Protein AF-A0A1D3TWL0-F1 (afdb_monomer)

Secondary structure (DSSP, 8-state):
---TTS----SSS----BTTEEEEEETTEEEEEETT--EEEEESSHHHHHHHHHHHHHHHH--

Radius of gyration: 13.18 Å; Cα contacts (8 Å, |Δi|>4): 71; chains: 1; bounding box: 35×27×31 Å

Organism: NCBI:txid1619234

Structure (mmCIF, N/CA/C/O backbone):
data_AF-A0A1D3TWL0-F1
#
_entry.id   AF-A0A1D3TWL0-F1
#
loop_
_atom_site.group_PDB
_atom_site.id
_atom_site.type_symbol
_atom_site.label_atom_id
_atom_site.label_alt_id
_atom_site.label_comp_id
_atom_site.label_asym_id
_atom_site.label_entity_id
_atom_site.label_seq_id
_atom_site.pdbx_PDB_ins_code
_atom_site.Cartn_x
_atom_site.Cartn_y
_atom_site.Cartn_z
_atom_site.occupancy
_atom_site.B_iso_or_equiv
_atom_site.auth_seq_id
_atom_site.auth_comp_id
_atom_site.auth_asym_id
_atom_site.auth_atom_id
_atom_site.pdbx_PDB_model_num
ATOM 1 N N . MET A 1 1 ? 23.386 16.778 -16.402 1.00 36.09 1 MET A N 1
ATOM 2 C CA . MET A 1 1 ? 23.382 15.468 -15.727 1.00 36.09 1 MET A CA 1
ATOM 3 C C . MET A 1 1 ? 22.140 15.499 -14.868 1.00 36.09 1 MET A C 1
ATOM 5 O O . MET A 1 1 ? 22.058 16.385 -14.035 1.00 36.09 1 MET A O 1
ATOM 9 N N . VAL A 1 2 ? 21.130 14.714 -15.230 1.00 39.53 2 VAL A N 1
ATOM 10 C CA . VAL A 1 2 ? 19.842 14.665 -14.526 1.00 39.53 2 VAL A CA 1
ATOM 11 C C . VAL A 1 2 ? 19.971 13.539 -13.508 1.00 39.53 2 VAL A C 1
ATOM 13 O O . VAL A 1 2 ? 20.323 12.424 -13.898 1.00 39.53 2 VAL A O 1
ATOM 16 N N . ASP A 1 3 ? 19.803 13.856 -12.228 1.00 39.19 3 ASP A N 1
ATOM 17 C CA . ASP A 1 3 ? 19.746 12.873 -11.149 1.00 39.19 3 ASP A CA 1
ATOM 18 C C . ASP A 1 3 ? 18.605 11.875 -11.425 1.00 39.19 3 ASP A C 1
ATOM 20 O O . ASP A 1 3 ? 17.488 12.299 -11.709 1.00 39.19 3 ASP A O 1
ATOM 24 N N . PRO A 1 4 ? 18.842 10.552 -11.364 1.00 45.34 4 PRO A N 1
ATOM 25 C CA . PRO A 1 4 ? 17.833 9.541 -11.694 1.00 45.34 4 PRO A CA 1
ATOM 26 C C . PRO A 1 4 ? 16.744 9.359 -10.618 1.00 45.34 4 PRO A C 1
ATOM 28 O O . PRO A 1 4 ? 16.016 8.369 -10.658 1.00 45.34 4 PRO A O 1
ATOM 31 N N . GLU A 1 5 ? 16.634 10.279 -9.658 1.00 47.03 5 GLU A N 1
ATOM 32 C CA . GLU A 1 5 ? 15.638 10.231 -8.579 1.00 47.03 5 GLU A CA 1
ATOM 33 C C . GLU A 1 5 ? 14.534 11.292 -8.721 1.00 47.03 5 GLU A C 1
ATOM 35 O O . GLU A 1 5 ? 13.553 11.253 -7.979 1.00 47.03 5 GLU A O 1
ATOM 40 N N . ASP A 1 6 ? 14.638 12.174 -9.720 1.00 45.28 6 ASP A N 1
ATOM 41 C CA . ASP A 1 6 ? 13.680 13.247 -9.981 1.00 45.28 6 ASP A CA 1
ATOM 42 C C . ASP A 1 6 ? 13.094 13.132 -11.401 1.00 45.28 6 ASP A C 1
ATOM 44 O O . ASP A 1 6 ? 13.815 12.956 -12.380 1.00 45.28 6 ASP A O 1
ATOM 48 N N . GLU A 1 7 ? 11.765 13.260 -11.484 1.00 40.53 7 GLU A N 1
ATOM 49 C CA . GLU A 1 7 ? 10.884 13.093 -12.657 1.00 40.53 7 GLU A CA 1
ATOM 50 C C . GLU A 1 7 ? 10.672 11.619 -13.078 1.00 40.53 7 GLU A C 1
ATOM 52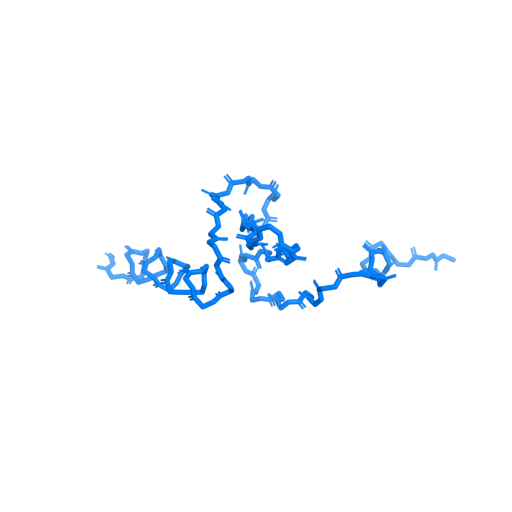 O O . GLU A 1 7 ? 11.582 10.898 -13.456 1.00 40.53 7 GLU A O 1
ATOM 57 N N . TYR A 1 8 ? 9.471 11.036 -13.031 1.00 44.44 8 TYR A N 1
ATOM 58 C CA . TYR A 1 8 ? 8.232 11.502 -13.647 1.00 44.44 8 TYR A CA 1
ATOM 59 C C . TYR A 1 8 ? 7.006 10.951 -12.893 1.00 44.44 8 TYR A C 1
ATOM 61 O O . TYR A 1 8 ? 6.876 9.740 -12.688 1.00 44.44 8 TYR A O 1
ATOM 69 N N . LEU A 1 9 ? 6.078 11.837 -12.520 1.00 37.94 9 LEU A N 1
ATOM 70 C CA . LEU A 1 9 ? 4.699 11.892 -13.042 1.00 37.94 9 LEU A CA 1
ATOM 71 C C . LEU A 1 9 ? 3.870 12.846 -12.166 1.00 37.94 9 LEU A C 1
ATOM 73 O O . LEU A 1 9 ? 3.145 12.427 -11.266 1.00 37.94 9 LEU A O 1
ATOM 77 N N . SER A 1 10 ? 3.969 14.139 -12.469 1.00 47.84 10 SER A N 1
ATOM 78 C CA . SER A 1 10 ? 2.865 15.073 -12.250 1.00 47.84 10 SER A CA 1
ATOM 79 C C . SER A 1 10 ? 1.971 15.010 -13.485 1.00 47.84 10 SER A C 1
ATOM 81 O O . SER A 1 10 ? 2.413 15.447 -14.541 1.00 47.84 10 SER A O 1
ATOM 83 N N . ASP A 1 11 ? 0.775 14.421 -13.351 1.00 45.25 11 ASP A N 1
ATOM 84 C CA . ASP A 1 11 ? -0.459 14.937 -13.986 1.00 45.25 11 ASP A CA 1
ATOM 85 C C . ASP A 1 11 ? -1.757 14.277 -13.462 1.00 45.25 11 ASP A C 1
ATOM 87 O O . ASP A 1 11 ? -2.840 14.776 -13.723 1.00 45.25 11 ASP A O 1
ATOM 91 N N . ASN A 1 12 ? -1.703 13.193 -12.673 1.00 44.22 12 ASN A N 1
ATOM 92 C CA . ASN A 1 12 ? -2.893 12.635 -12.011 1.00 44.22 12 ASN A CA 1
ATOM 93 C C . ASN A 1 12 ? -2.538 11.950 -10.680 1.00 44.22 12 ASN A C 1
ATOM 95 O O . ASN A 1 12 ? -1.820 10.957 -10.672 1.00 44.22 12 ASN A O 1
ATOM 99 N N . GLY A 1 13 ? -3.074 12.468 -9.568 1.00 42.47 13 GLY A N 1
ATOM 100 C CA . GLY A 1 13 ? -3.262 11.714 -8.319 1.00 42.47 13 GLY A CA 1
ATOM 101 C C . GLY A 1 13 ? -2.005 11.336 -7.522 1.00 42.47 13 GLY A C 1
ATOM 102 O O . GLY A 1 13 ? -1.596 10.182 -7.529 1.00 42.47 13 GLY A O 1
ATOM 103 N N . SER A 1 14 ? -1.452 12.314 -6.796 1.00 44.03 14 SER A N 1
ATOM 104 C CA . SER A 1 14 ? -0.699 12.224 -5.526 1.00 44.03 14 SER A CA 1
ATOM 105 C C . SER A 1 14 ? 0.073 10.933 -5.182 1.00 44.03 14 SER A C 1
ATOM 107 O O . SER A 1 14 ? -0.507 9.899 -4.862 1.00 44.03 14 SER A O 1
ATOM 109 N N . ARG A 1 15 ? 1.407 11.045 -5.069 1.00 53.66 15 ARG A N 1
ATOM 110 C CA . ARG A 1 15 ? 2.306 10.007 -4.525 1.00 53.66 15 ARG A CA 1
ATOM 111 C C . ARG A 1 15 ? 2.667 10.287 -3.062 1.00 53.66 15 ARG A C 1
ATOM 113 O O . ARG A 1 15 ? 3.521 11.120 -2.775 1.00 53.66 15 ARG A O 1
ATOM 120 N N . LEU A 1 16 ? 2.064 9.544 -2.136 1.00 48.00 16 LEU A N 1
ATOM 121 C CA . LEU A 1 16 ? 2.521 9.436 -0.746 1.00 48.00 16 LEU A CA 1
ATOM 122 C C . LEU A 1 16 ? 3.476 8.237 -0.632 1.00 48.00 16 LEU A C 1
ATOM 124 O O . LEU A 1 16 ? 3.058 7.108 -0.387 1.00 48.00 16 LEU A O 1
ATOM 128 N N . SER A 1 17 ? 4.774 8.464 -0.840 1.00 49.38 17 SER A N 1
ATOM 129 C CA . SER A 1 17 ? 5.797 7.434 -0.619 1.00 49.38 17 SER A CA 1
ATOM 130 C C . SER A 1 17 ? 6.097 7.307 0.876 1.00 49.38 17 SER A C 1
ATOM 132 O O . SER A 1 17 ? 7.007 7.945 1.402 1.00 49.38 17 SER A O 1
ATOM 134 N N . ALA A 1 18 ? 5.359 6.455 1.586 1.00 51.72 18 ALA A N 1
ATOM 135 C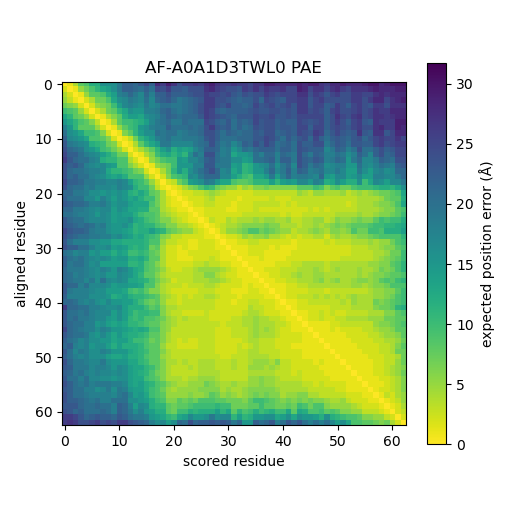 CA . ALA A 1 18 ? 5.909 5.853 2.795 1.00 51.72 18 ALA A CA 1
ATOM 136 C C . ALA A 1 18 ? 6.958 4.845 2.309 1.00 51.72 18 ALA A C 1
ATOM 138 O O . ALA A 1 18 ? 6.556 3.901 1.648 1.00 51.72 18 ALA A O 1
ATOM 139 N N . ASN A 1 19 ? 8.251 5.065 2.591 1.00 58.94 19 ASN A N 1
ATOM 140 C CA . ASN A 1 19 ? 9.499 4.396 2.126 1.00 58.94 19 ASN A CA 1
ATOM 141 C C . ASN A 1 19 ? 9.516 2.873 1.783 1.00 58.94 19 ASN A C 1
ATOM 143 O O . ASN A 1 19 ? 10.554 2.332 1.413 1.00 58.94 19 ASN A O 1
ATOM 147 N N . THR A 1 20 ? 8.415 2.142 1.937 1.00 72.19 20 THR A N 1
ATOM 148 C CA . THR A 1 20 ? 8.224 0.716 1.635 1.00 72.19 20 THR A CA 1
ATOM 149 C C . THR A 1 20 ? 7.136 0.448 0.577 1.00 72.19 20 THR A C 1
ATOM 151 O O . THR A 1 20 ? 7.180 -0.606 -0.058 1.00 72.19 20 THR A O 1
ATOM 154 N N . PHE A 1 21 ? 6.195 1.373 0.350 1.00 81.00 21 PHE A N 1
ATOM 155 C CA . PHE A 1 21 ? 5.046 1.188 -0.545 1.00 81.00 21 PHE A CA 1
ATOM 156 C C . PHE A 1 21 ? 4.791 2.420 -1.417 1.00 81.00 21 PHE A C 1
ATOM 158 O O . PHE A 1 21 ? 4.961 3.557 -0.979 1.00 81.00 21 PHE A O 1
ATOM 165 N N . THR A 1 22 ? 4.356 2.179 -2.651 1.00 83.62 22 THR A N 1
ATOM 166 C CA . THR A 1 22 ? 3.897 3.201 -3.596 1.00 83.62 22 THR A CA 1
ATOM 167 C C . THR A 1 22 ? 2.400 3.039 -3.817 1.00 83.62 22 THR A C 1
ATOM 169 O O . THR A 1 22 ? 1.933 1.939 -4.103 1.00 83.62 22 THR A O 1
ATOM 172 N N . TYR A 1 23 ? 1.665 4.144 -3.737 1.00 83.00 23 TYR A N 1
ATOM 173 C CA . TYR A 1 23 ? 0.237 4.208 -4.038 1.00 83.00 23 TYR A CA 1
ATOM 174 C C . TYR A 1 23 ? 0.048 4.964 -5.351 1.00 83.00 23 TYR A C 1
ATOM 176 O O . TYR A 1 23 ? 0.682 6.000 -5.560 1.00 83.00 23 TYR A O 1
ATOM 184 N N . ILE A 1 24 ? -0.801 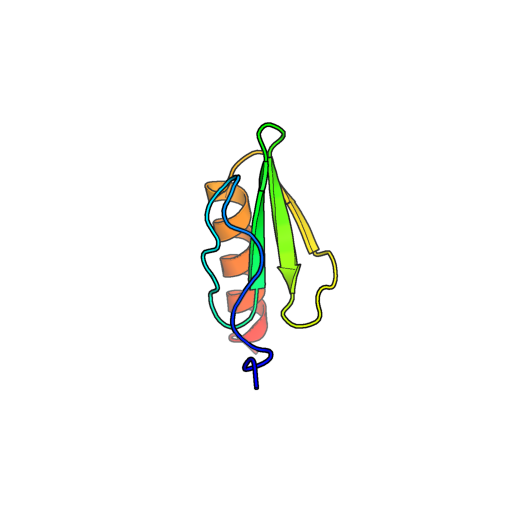4.441 -6.231 1.00 85.25 24 ILE A N 1
ATOM 185 C CA . ILE A 1 24 ? -1.222 5.109 -7.462 1.00 85.25 24 ILE A CA 1
ATOM 186 C C . ILE A 1 24 ? -2.738 5.258 -7.408 1.00 85.25 24 ILE A C 1
ATOM 188 O O . ILE A 1 24 ? -3.465 4.263 -7.368 1.00 85.25 24 ILE A O 1
ATOM 192 N N . ILE A 1 25 ? -3.206 6.504 -7.367 1.00 84.31 25 ILE A N 1
ATOM 193 C CA . ILE A 1 25 ? -4.625 6.832 -7.243 1.00 84.31 25 ILE A CA 1
ATOM 194 C C . ILE A 1 25 ? -5.194 7.082 -8.641 1.00 84.31 25 ILE A C 1
ATOM 196 O O . ILE A 1 25 ? -4.721 7.945 -9.379 1.00 84.31 25 ILE A O 1
ATOM 200 N N . HIS A 1 26 ? -6.227 6.327 -8.990 1.00 83.06 26 HIS A N 1
ATOM 201 C CA . HIS A 1 26 ? -6.991 6.444 -10.225 1.00 83.06 26 HIS A CA 1
ATOM 202 C C . HIS A 1 26 ? -8.470 6.689 -9.897 1.00 83.06 26 HIS A C 1
ATOM 204 O O . HIS A 1 26 ? -8.928 6.381 -8.799 1.00 83.06 26 HIS A O 1
ATOM 210 N N . GLU A 1 27 ? -9.261 7.162 -10.863 1.00 80.56 27 GLU A N 1
ATOM 211 C CA . GLU A 1 27 ? -10.718 7.298 -10.673 1.00 80.56 27 GLU A CA 1
ATOM 212 C C . GLU A 1 27 ? -11.412 5.961 -10.358 1.00 80.56 27 GLU A C 1
ATOM 214 O O . GLU A 1 27 ? -12.450 5.935 -9.706 1.00 80.56 27 GLU A O 1
ATOM 219 N N . ALA A 1 28 ? -10.829 4.842 -10.795 1.00 80.12 28 ALA A N 1
ATOM 220 C CA . ALA A 1 28 ? -11.342 3.496 -10.548 1.00 80.12 28 ALA A CA 1
ATOM 221 C C . ALA A 1 28 ? -10.880 2.879 -9.210 1.00 80.12 28 ALA A C 1
ATOM 223 O O . ALA A 1 28 ? -11.268 1.749 -8.910 1.00 80.12 28 ALA A O 1
ATOM 224 N N . GLY A 1 29 ? -10.030 3.569 -8.439 1.00 86.31 29 GLY A N 1
ATOM 225 C CA . GLY A 1 29 ? -9.499 3.076 -7.166 1.00 86.31 29 GLY A CA 1
ATOM 226 C C . GLY A 1 29 ? -8.016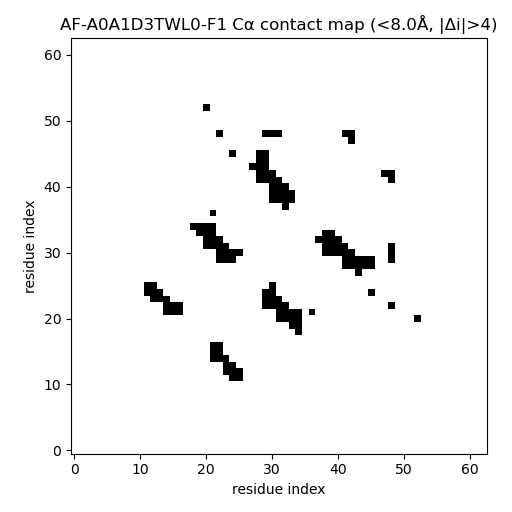 3.381 -6.943 1.00 86.31 29 GLY A C 1
ATOM 227 O O . GLY A 1 29 ? -7.385 4.134 -7.682 1.00 86.31 29 GLY A O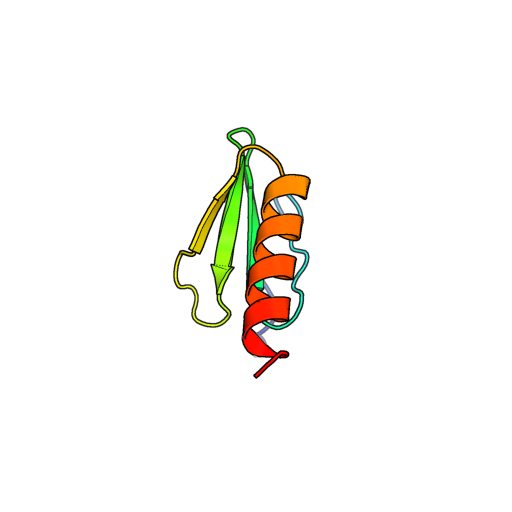 1
ATOM 228 N N . THR A 1 30 ? -7.441 2.784 -5.905 1.00 89.25 30 THR A N 1
ATOM 229 C CA . THR A 1 30 ? -6.048 2.971 -5.492 1.00 89.25 30 THR A CA 1
ATOM 230 C C . THR A 1 30 ? -5.262 1.672 -5.615 1.00 89.25 30 THR A C 1
ATOM 232 O O . THR A 1 30 ? -5.488 0.717 -4.869 1.00 89.25 30 THR A O 1
ATOM 235 N N . ALA A 1 31 ? -4.286 1.655 -6.520 1.00 89.56 31 ALA A N 1
ATOM 236 C CA . ALA A 1 31 ? -3.356 0.548 -6.685 1.00 89.56 31 ALA A CA 1
ATOM 237 C C . ALA A 1 31 ? -2.146 0.708 -5.755 1.00 89.56 31 ALA A C 1
ATOM 239 O O . ALA A 1 31 ? -1.571 1.791 -5.646 1.00 89.56 31 ALA A O 1
ATOM 240 N N . VAL A 1 32 ? -1.735 -0.384 -5.113 1.00 88.50 32 VAL A N 1
ATOM 241 C CA . VAL A 1 32 ? -0.605 -0.430 -4.179 1.00 88.50 32 VAL A CA 1
ATOM 242 C C . VAL A 1 32 ? 0.492 -1.321 -4.736 1.00 88.50 32 VAL A C 1
ATOM 244 O O . VAL A 1 32 ? 0.246 -2.448 -5.173 1.00 88.50 32 VAL A O 1
ATOM 247 N N . TYR A 1 33 ? 1.717 -0.821 -4.660 1.00 87.50 33 TYR A N 1
ATOM 248 C CA . TYR A 1 33 ? 2.937 -1.499 -5.070 1.00 87.50 33 TYR A CA 1
ATOM 249 C C . TYR A 1 33 ? 3.939 -1.492 -3.919 1.00 87.50 33 TYR A C 1
ATOM 251 O O . TYR A 1 33 ? 3.950 -0.570 -3.101 1.00 87.50 33 TYR A O 1
ATOM 259 N N . ASP A 1 34 ? 4.803 -2.499 -3.851 1.00 83.56 34 ASP A N 1
ATOM 260 C CA . ASP A 1 34 ? 5.939 -2.471 -2.929 1.00 83.56 34 ASP A CA 1
ATOM 261 C C . ASP A 1 34 ? 7.100 -1.612 -3.462 1.00 83.56 34 ASP A C 1
ATOM 263 O O . ASP A 1 34 ? 7.100 -1.139 -4.601 1.00 83.56 34 ASP A O 1
ATOM 267 N N . ARG A 1 35 ? 8.136 -1.441 -2.636 1.00 77.62 35 ARG A N 1
ATOM 268 C CA . ARG A 1 35 ? 9.393 -0.755 -2.990 1.00 77.62 35 ARG A CA 1
ATOM 269 C C . ARG A 1 35 ? 10.139 -1.333 -4.202 1.00 77.62 35 ARG A C 1
ATOM 271 O O . ARG A 1 35 ? 11.044 -0.683 -4.708 1.00 77.62 35 ARG A O 1
ATOM 278 N N . TYR A 1 36 ? 9.824 -2.554 -4.627 1.00 82.75 36 TYR A N 1
ATOM 279 C CA . TYR A 1 36 ? 10.407 -3.205 -5.802 1.00 82.75 36 TYR A CA 1
ATOM 280 C C . TYR A 1 36 ? 9.502 -3.069 -7.037 1.00 82.75 36 TYR A C 1
ATOM 282 O O . TYR A 1 36 ? 9.796 -3.660 -8.074 1.00 82.75 36 TYR 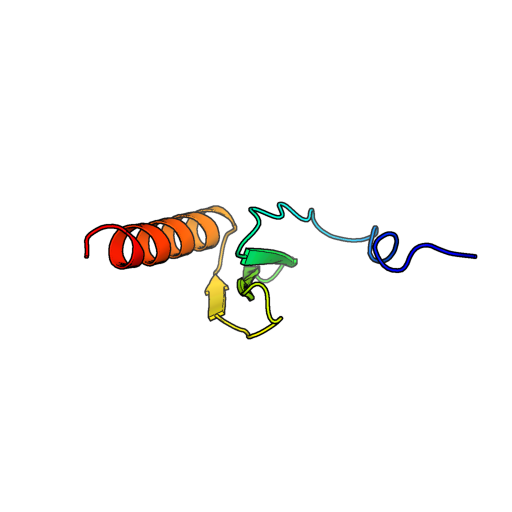A O 1
ATOM 290 N N . GLY A 1 37 ? 8.398 -2.319 -6.935 1.00 81.69 37 GLY A N 1
ATOM 291 C CA . GLY A 1 37 ? 7.413 -2.168 -8.002 1.00 81.69 37 GLY A CA 1
ATOM 292 C C . GLY A 1 37 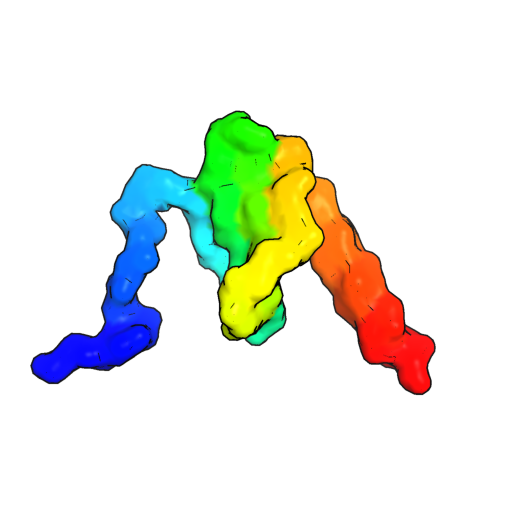? 6.514 -3.393 -8.185 1.00 81.69 37 GLY A C 1
ATOM 293 O O . GLY A 1 37 ? 5.834 -3.500 -9.205 1.00 81.69 37 GLY A O 1
ATOM 294 N N . ARG A 1 38 ? 6.489 -4.335 -7.231 1.00 85.25 38 ARG A N 1
ATOM 295 C CA . ARG A 1 38 ? 5.587 -5.493 -7.293 1.00 85.25 38 ARG A CA 1
ATOM 296 C C . ARG A 1 38 ? 4.188 -5.072 -6.879 1.00 85.25 38 ARG A C 1
ATOM 298 O O . ARG A 1 38 ? 4.002 -4.470 -5.825 1.00 85.25 38 ARG A O 1
ATOM 305 N N . TYR A 1 39 ? 3.212 -5.422 -7.707 1.00 87.00 39 TYR A N 1
ATOM 306 C CA . TYR A 1 39 ? 1.803 -5.179 -7.434 1.00 87.00 39 TYR A CA 1
ATOM 307 C C . TYR A 1 39 ? 1.343 -5.967 -6.201 1.00 87.00 39 TYR A C 1
ATOM 309 O O . TYR A 1 39 ? 1.529 -7.183 -6.134 1.00 87.00 39 TYR A O 1
ATOM 317 N N . ILE A 1 40 ? 0.750 -5.263 -5.238 1.00 86.94 40 ILE A N 1
ATOM 318 C CA . ILE A 1 40 ? 0.193 -5.835 -4.006 1.00 86.94 40 ILE A CA 1
ATOM 319 C C . ILE A 1 40 ? -1.322 -6.004 -4.138 1.00 86.94 40 ILE A C 1
ATOM 321 O O . ILE A 1 40 ? -1.859 -7.045 -3.769 1.00 86.94 40 ILE A O 1
ATOM 325 N N . GLY A 1 41 ? -2.010 -4.990 -4.668 1.00 87.88 41 GLY A N 1
ATOM 326 C CA . GLY A 1 41 ? -3.467 -4.996 -4.785 1.00 87.88 41 GLY A CA 1
ATOM 327 C C . GLY A 1 41 ? -4.035 -3.680 -5.306 1.00 87.88 41 GLY A C 1
ATOM 328 O O . GLY A 1 41 ? -3.316 -2.692 -5.449 1.00 87.88 41 GLY A O 1
ATOM 329 N N . ASN A 1 42 ? -5.333 -3.677 -5.607 1.00 89.69 42 ASN A N 1
ATOM 330 C CA . ASN A 1 42 ? -6.104 -2.490 -5.966 1.00 89.69 42 ASN A CA 1
ATOM 331 C C . ASN A 1 42 ? -7.321 -2.400 -5.047 1.00 89.69 42 ASN A C 1
ATOM 333 O O . ASN A 1 42 ? -8.016 -3.397 -4.849 1.00 89.69 42 ASN A O 1
ATOM 337 N N . PHE A 1 43 ? -7.561 -1.213 -4.510 1.00 88.94 43 PHE A N 1
ATOM 338 C CA . PHE A 1 43 ? -8.586 -0.936 -3.510 1.00 88.94 43 PHE A CA 1
ATOM 339 C C . PHE A 1 43 ? -9.557 0.107 -4.048 1.00 88.94 43 PHE A C 1
ATOM 341 O O . PHE A 1 43 ? -9.183 0.900 -4.909 1.00 88.94 43 PHE A O 1
ATOM 348 N N . ALA A 1 44 ? -10.803 0.123 -3.577 1.00 87.75 44 ALA A N 1
ATOM 349 C CA . ALA A 1 44 ? -11.774 1.085 -4.094 1.00 87.75 44 ALA A CA 1
ATOM 350 C C . ALA A 1 44 ? -11.426 2.517 -3.659 1.00 87.75 44 ALA A C 1
ATOM 352 O O . ALA A 1 44 ? -11.724 3.470 -4.377 1.00 87.75 44 ALA A O 1
ATOM 353 N N . THR A 1 45 ? -10.763 2.670 -2.508 1.00 86.06 45 THR A N 1
ATOM 354 C CA . THR A 1 45 ? -10.366 3.970 -1.959 1.00 86.06 45 THR A CA 1
ATOM 355 C C . THR A 1 45 ? -8.933 3.979 -1.423 1.00 86.06 45 THR A C 1
ATOM 357 O O . THR A 1 45 ? -8.369 2.944 -1.063 1.00 86.06 45 THR A O 1
ATOM 360 N N . GLU A 1 46 ? -8.360 5.180 -1.301 1.00 81.62 46 GLU A N 1
ATOM 361 C CA . GLU A 1 46 ? -7.050 5.388 -0.670 1.00 81.62 46 GLU A CA 1
ATOM 362 C C . GLU A 1 46 ? -7.052 4.937 0.798 1.00 81.62 46 GLU A C 1
ATOM 364 O O . GLU A 1 46 ? -6.083 4.348 1.270 1.00 81.62 46 GLU A O 1
ATOM 369 N N . ALA A 1 47 ? -8.157 5.162 1.517 1.00 85.00 47 ALA A N 1
ATOM 370 C CA . ALA A 1 47 ? -8.286 4.773 2.917 1.00 85.00 47 ALA A CA 1
ATOM 371 C C . ALA A 1 47 ? -8.130 3.254 3.099 1.00 85.00 47 ALA A C 1
ATOM 373 O O . ALA A 1 47 ? -7.325 2.821 3.923 1.00 85.00 47 ALA A O 1
ATOM 374 N N . GLU A 1 48 ? -8.817 2.456 2.277 1.00 85.38 48 GLU A N 1
ATOM 375 C CA . GLU A 1 48 ? -8.690 0.993 2.293 1.00 85.38 48 GLU A CA 1
ATOM 376 C C . GLU A 1 48 ? -7.266 0.538 1.953 1.00 85.38 48 GLU A C 1
ATOM 378 O O . GLU A 1 48 ? -6.721 -0.358 2.602 1.00 85.38 48 GLU A O 1
ATOM 383 N N . ALA A 1 49 ? -6.630 1.189 0.973 1.00 85.25 49 ALA A N 1
ATOM 384 C CA . ALA A 1 49 ? -5.247 0.906 0.606 1.00 85.25 49 ALA A CA 1
ATOM 385 C C . ALA A 1 49 ? -4.280 1.148 1.779 1.00 85.25 49 ALA A C 1
ATOM 387 O O . ALA A 1 49 ? -3.388 0.336 2.040 1.00 85.25 49 ALA A O 1
ATOM 388 N N . VAL A 1 50 ? -4.469 2.246 2.515 1.00 83.94 50 VAL A N 1
ATOM 389 C CA . VAL A 1 50 ? -3.646 2.597 3.681 1.00 83.94 50 VAL A CA 1
ATOM 390 C C . VAL A 1 50 ? -3.894 1.647 4.854 1.00 83.94 50 VAL A C 1
ATOM 392 O O . VAL A 1 50 ? -2.936 1.257 5.527 1.00 83.94 50 VAL A O 1
ATOM 395 N N . GLU A 1 51 ? -5.141 1.251 5.119 1.00 87.31 51 GLU A N 1
ATOM 396 C CA . GLU A 1 51 ? -5.455 0.285 6.181 1.00 87.31 51 GLU A CA 1
ATOM 397 C C . GLU A 1 51 ? -4.810 -1.077 5.917 1.00 87.31 51 GLU A C 1
ATOM 399 O O . GLU A 1 51 ? -4.144 -1.621 6.802 1.00 87.31 51 GLU A O 1
ATOM 404 N N . MET A 1 52 ? -4.885 -1.567 4.680 1.00 84.75 52 MET A N 1
ATOM 405 C CA . MET A 1 52 ? -4.235 -2.815 4.276 1.00 84.75 52 MET A CA 1
ATOM 406 C C . MET A 1 52 ? -2.719 -2.772 4.454 1.00 84.75 52 MET A C 1
ATOM 408 O O . MET A 1 52 ? -2.124 -3.701 5.005 1.00 84.75 52 MET A O 1
ATOM 412 N N . VAL A 1 53 ? -2.070 -1.677 4.049 1.00 82.06 53 VAL A N 1
ATOM 413 C CA . VAL A 1 53 ? -0.622 -1.529 4.251 1.00 82.06 53 VAL A CA 1
ATOM 414 C C . VAL A 1 53 ? -0.265 -1.485 5.739 1.00 82.06 53 VAL A C 1
ATOM 416 O O . VAL A 1 53 ? 0.744 -2.068 6.145 1.00 82.06 53 VAL A O 1
ATOM 419 N N . ARG A 1 54 ? -1.096 -0.859 6.580 1.00 82.94 54 ARG A N 1
ATOM 420 C CA . ARG A 1 54 ? -0.897 -0.867 8.039 1.00 82.94 54 ARG A CA 1
ATOM 421 C C . ARG A 1 54 ? -0.996 -2.273 8.625 1.00 82.94 54 ARG A C 1
ATOM 423 O O . ARG A 1 54 ? -0.190 -2.598 9.495 1.00 82.94 54 ARG A O 1
ATOM 430 N N . GLU A 1 55 ? -1.933 -3.098 8.168 1.00 83.75 55 GLU A N 1
ATOM 431 C CA . GLU A 1 55 ? -2.054 -4.491 8.621 1.00 83.75 55 GLU A CA 1
ATOM 432 C C . GLU A 1 55 ? -0.842 -5.336 8.216 1.00 83.75 55 GLU A C 1
ATOM 434 O O . GLU A 1 55 ? -0.275 -6.045 9.051 1.00 83.75 55 GLU A O 1
ATOM 439 N N . ILE A 1 56 ? -0.380 -5.195 6.969 1.00 78.31 56 ILE A N 1
ATOM 440 C CA . ILE A 1 56 ? 0.822 -5.882 6.473 1.00 78.31 56 ILE A CA 1
ATOM 441 C C . ILE A 1 56 ? 2.039 -5.503 7.321 1.00 78.31 56 ILE A C 1
ATOM 443 O O . ILE A 1 56 ? 2.789 -6.377 7.756 1.00 78.31 56 ILE A O 1
ATOM 447 N N . LEU A 1 57 ? 2.225 -4.209 7.594 1.00 75.81 57 LEU A N 1
ATOM 448 C CA . LEU A 1 57 ? 3.332 -3.733 8.421 1.00 75.81 57 LEU A CA 1
ATOM 449 C C 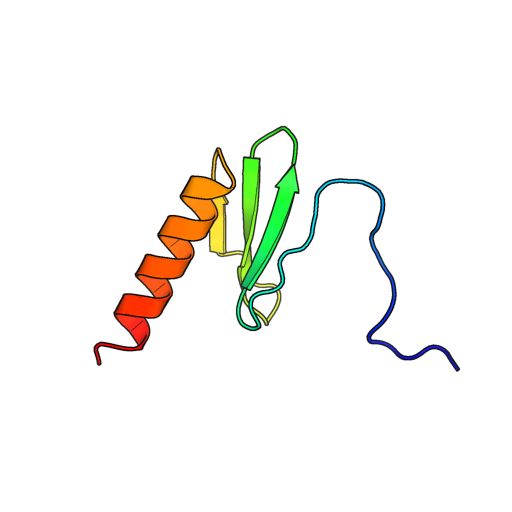. LEU A 1 57 ? 3.231 -4.245 9.862 1.00 75.81 57 LEU A C 1
ATOM 451 O O . LEU A 1 57 ? 4.232 -4.713 10.398 1.00 75.81 57 LEU A O 1
ATOM 455 N N . LYS A 1 58 ? 2.042 -4.227 10.477 1.00 76.31 58 LYS A N 1
ATOM 456 C CA . LYS A 1 58 ? 1.843 -4.796 11.821 1.00 76.31 58 LYS A CA 1
ATOM 457 C C . LYS A 1 58 ? 2.237 -6.270 11.868 1.00 76.31 58 LYS A C 1
ATOM 459 O O . LYS A 1 58 ? 3.023 -6.650 12.725 1.00 76.31 58 LYS A O 1
ATOM 464 N N . SER A 1 59 ? 1.776 -7.076 10.910 1.00 71.94 59 SER A N 1
ATOM 465 C CA . SER A 1 59 ? 2.127 -8.501 10.853 1.00 71.94 59 SER A CA 1
ATOM 466 C C . SER A 1 59 ? 3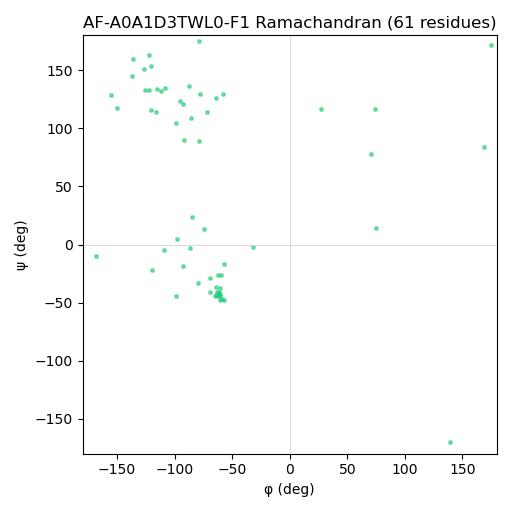.627 -8.755 10.651 1.00 71.94 59 SER A C 1
ATOM 468 O O . SER A 1 59 ? 4.108 -9.825 11.021 1.00 71.94 59 SER A O 1
ATOM 470 N N . TYR A 1 60 ? 4.356 -7.819 10.039 1.00 63.94 60 TYR A N 1
ATOM 471 C CA . TYR A 1 60 ? 5.802 -7.923 9.829 1.00 63.94 60 TYR A CA 1
ATOM 472 C C . TYR A 1 60 ? 6.625 -7.563 11.072 1.00 63.94 60 TYR A C 1
ATOM 474 O O . TYR A 1 60 ? 7.697 -8.133 11.257 1.00 63.94 60 TYR A O 1
ATOM 482 N N . PHE A 1 61 ? 6.152 -6.618 11.890 1.00 59.12 61 PHE A N 1
ATOM 483 C CA . PHE A 1 61 ? 6.868 -6.127 13.074 1.00 59.12 61 PHE A CA 1
ATOM 484 C C . PHE A 1 61 ? 6.508 -6.857 14.378 1.00 59.12 61 PHE A C 1
ATOM 486 O O . PHE A 1 61 ? 7.280 -6.779 15.327 1.00 59.12 61 PHE A O 1
ATOM 493 N N . ASP A 1 62 ? 5.380 -7.570 14.437 1.00 56.69 62 ASP A N 1
ATOM 494 C CA . ASP A 1 62 ? 4.937 -8.323 15.628 1.00 56.69 62 ASP A CA 1
ATOM 495 C C . ASP A 1 62 ? 5.553 -9.742 15.723 1.00 56.69 62 ASP A C 1
ATOM 497 O O . ASP A 1 62 ? 4.983 -10.647 16.331 1.00 56.69 62 ASP A O 1
ATOM 501 N N . ARG A 1 63 ? 6.708 -9.972 15.084 1.00 46.56 63 ARG A N 1
ATOM 502 C CA . ARG A 1 63 ? 7.393 -11.273 15.009 1.00 46.56 63 ARG A CA 1
ATOM 503 C C . ARG A 1 63 ? 8.815 -11.186 15.544 1.00 46.56 63 ARG A C 1
ATOM 505 O O . ARG A 1 63 ? 9.253 -12.193 16.144 1.00 46.56 63 ARG A O 1
#

Sequence (63 aa):
MVDPEDEYLSDNGSRLSANTFTYIIHEAGTAVYDRYGRYIGNFATEAEAVEMVREILKSYFDR

pLDDT: mean 70.33, std 18.34, range [36.09, 89.69]

Nearest PDB structures (foldseek):
  3f42-assembly1_B-2  TM=5.396E-01  e=1.370E+00  Helicobacter pylori
  8bbe-assembly1_C  TM=7.388E-01  e=7.783E+00  Homo sapiens
  8bbg-assembly1_C  TM=7.388E-01  e=7.783E+00  Homo sapiens

Mean predicted aligned error: 10.91 Å

Foldseek 3Di:
DDDPPDDDDPDDDDWDDPPFKTWDQDCQFIWIATPVRHTDDTDNYPVVVVVVVVVVVCVVPVD

Solvent-accessible surface area (backbone atoms only — not comparable to full-atom values): 3981 Å² total; per-residue (Å²): 136,80,64,94,87,65,89,88,81,92,86,69,54,77,77,66,70,57,96,55,38,41,47,46,47,50,99,87,17,18,37,35,24,37,73,84,68,47,80,74,50,73,27,79,37,62,67,57,42,52,52,51,52,52,52,55,50,48,69,67,71,78,110